Protein AF-A0A328RX14-F1 (afdb_monomer_lite)

pLDDT: mean 70.18, std 13.93, range [41.34, 89.12]

Radius of gyration: 11.13 Å; chains: 1; bounding box: 29×24×22 Å

Sequence (44 aa):
MNQWYPSTKLCNNCQYKNEEITLKEREWTCPECHCHHDRDVNAS

Foldseek 3Di:
DDPPPPQVCADPVPRDRNPVDDPPDQWDA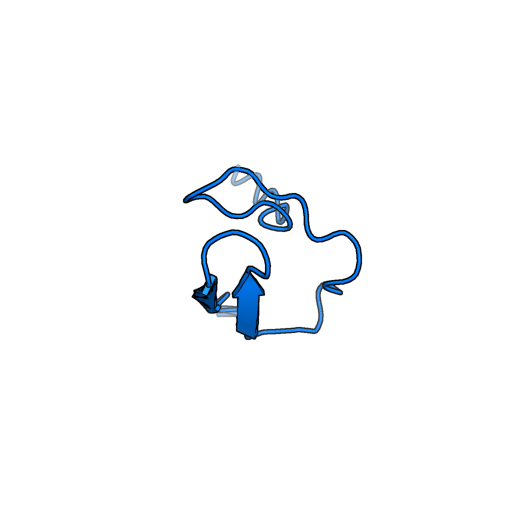DPPPRDIDGHDPPDD

Secondary structure (DSSP, 8-state):
-------TTB-TTT--B-SS--TT--EEE-TTT--EEE------

Structure (mmCIF, N/CA/C/O backbone):
data_AF-A0A328RX14-F1
#
_entry.id   AF-A0A328RX14-F1
#
loop_
_atom_site.group_PDB
_atom_site.id
_atom_site.type_symbol
_atom_site.label_atom_id
_atom_site.label_alt_id
_atom_site.label_comp_id
_atom_site.label_asym_id
_atom_site.label_entity_id
_atom_site.label_seq_id
_atom_site.pdbx_PDB_ins_code
_atom_site.Cartn_x
_atom_site.Cartn_y
_atom_site.Cartn_z
_atom_site.occupancy
_atom_site.B_iso_or_equiv
_atom_site.auth_seq_id
_atom_site.auth_comp_id
_atom_site.auth_asym_id
_atom_site.auth_atom_id
_atom_site.pdbx_PDB_model_num
ATOM 1 N N . MET A 1 1 ? 18.916 16.233 -7.704 1.00 48.25 1 MET A N 1
ATOM 2 C CA . MET A 1 1 ? 17.567 16.440 -7.142 1.00 48.25 1 MET A CA 1
ATOM 3 C C . MET A 1 1 ? 16.647 15.398 -7.752 1.00 48.25 1 MET A C 1
ATOM 5 O O . MET A 1 1 ? 16.317 15.526 -8.916 1.00 48.25 1 MET A O 1
ATOM 9 N N . ASN A 1 2 ? 16.334 14.332 -7.021 1.00 46.84 2 ASN A N 1
ATOM 10 C CA . ASN A 1 2 ? 15.111 13.554 -7.216 1.00 46.84 2 ASN A CA 1
ATOM 11 C C . ASN A 1 2 ? 14.922 12.723 -5.950 1.00 46.84 2 ASN A C 1
ATOM 13 O O . ASN A 1 2 ? 15.494 11.650 -5.780 1.00 46.84 2 ASN A O 1
ATOM 17 N N . GLN A 1 3 ? 14.198 13.329 -5.013 1.00 50.84 3 GLN A N 1
ATOM 18 C CA . GLN A 1 3 ? 13.687 12.718 -3.795 1.00 50.84 3 GLN A CA 1
ATOM 19 C C . GLN A 1 3 ? 12.702 11.614 -4.202 1.00 50.84 3 GLN A C 1
ATOM 21 O O . GLN A 1 3 ? 11.492 11.818 -4.246 1.00 50.84 3 GLN A O 1
ATOM 26 N N . TRP A 1 4 ? 13.223 10.439 -4.547 1.00 52.91 4 TRP A N 1
ATOM 27 C CA . TRP A 1 4 ? 12.424 9.224 -4.578 1.00 52.91 4 TRP A CA 1
ATOM 28 C C . TRP A 1 4 ? 12.064 8.917 -3.125 1.00 52.91 4 TRP A C 1
ATOM 30 O O . TRP A 1 4 ? 12.883 8.396 -2.377 1.00 52.91 4 TRP A O 1
ATOM 40 N N . TYR A 1 5 ? 10.875 9.335 -2.695 1.00 48.78 5 TYR A N 1
ATOM 41 C CA . TYR A 1 5 ? 10.255 8.880 -1.455 1.00 48.78 5 TYR A CA 1
ATOM 42 C C . TYR A 1 5 ? 9.570 7.540 -1.757 1.00 48.78 5 TYR A C 1
ATOM 44 O O . TYR A 1 5 ? 8.481 7.549 -2.334 1.00 48.78 5 TYR A O 1
ATOM 52 N N . PRO A 1 6 ? 10.138 6.373 -1.399 1.00 55.22 6 PRO A N 1
ATOM 53 C CA . PRO A 1 6 ? 9.487 5.105 -1.673 1.00 55.22 6 PRO A CA 1
ATOM 54 C C . PRO A 1 6 ? 8.527 4.802 -0.520 1.00 55.22 6 PRO A C 1
ATOM 56 O O . PRO A 1 6 ? 8.798 3.950 0.319 1.00 55.22 6 PRO A O 1
ATOM 59 N N . SER A 1 7 ? 7.403 5.511 -0.446 1.00 55.06 7 SER A N 1
ATOM 60 C CA . SER A 1 7 ? 6.395 5.259 0.594 1.00 55.06 7 SER A CA 1
ATOM 61 C C . SER A 1 7 ? 5.007 5.006 0.022 1.00 55.06 7 SER A C 1
ATOM 63 O O . SER A 1 7 ? 4.002 5.397 0.600 1.00 55.06 7 SER A O 1
ATOM 65 N N . THR A 1 8 ? 4.907 4.244 -1.064 1.00 59.88 8 THR A N 1
ATOM 66 C CA . THR A 1 8 ? 3.631 3.667 -1.529 1.00 59.88 8 THR A CA 1
ATOM 67 C C . THR A 1 8 ? 3.215 2.435 -0.714 1.00 59.88 8 THR A C 1
ATOM 69 O O . THR A 1 8 ? 2.657 1.481 -1.242 1.00 59.88 8 THR A O 1
ATOM 72 N N . LYS A 1 9 ? 3.479 2.434 0.604 1.00 68.75 9 LYS A N 1
ATOM 73 C CA . LYS A 1 9 ? 2.809 1.519 1.553 1.00 68.75 9 LYS A CA 1
ATOM 74 C C . LYS A 1 9 ? 1.314 1.841 1.682 1.00 68.75 9 LYS A C 1
ATOM 76 O O . LYS A 1 9 ? 0.578 1.124 2.342 1.00 68.75 9 LYS A O 1
ATOM 81 N N . LEU A 1 10 ? 0.882 2.948 1.086 1.00 74.62 10 LEU A N 1
ATOM 82 C CA . LEU A 1 10 ? -0.495 3.393 1.063 1.00 74.62 10 LEU A CA 1
ATOM 83 C C . LEU A 1 10 ? -1.162 2.985 -0.256 1.00 74.62 10 LEU A C 1
ATOM 85 O O . LEU A 1 10 ? -0.626 3.247 -1.333 1.00 74.62 10 LEU A O 1
ATOM 89 N N . CYS A 1 11 ? -2.348 2.394 -0.171 1.00 82.50 11 CYS A N 1
ATOM 90 C CA . CYS A 1 11 ? -3.236 2.199 -1.304 1.00 82.50 11 CYS A CA 1
ATOM 91 C C . CYS A 1 11 ? -3.669 3.570 -1.834 1.00 82.50 11 CYS A C 1
ATOM 93 O O . CYS A 1 11 ? -4.273 4.348 -1.104 1.00 82.50 11 CYS A O 1
ATOM 95 N N . ASN A 1 12 ? -3.416 3.882 -3.105 1.00 76.81 12 ASN A N 1
ATOM 96 C CA . ASN A 1 12 ? -3.872 5.159 -3.672 1.00 76.81 12 ASN A CA 1
ATOM 97 C C . ASN A 1 12 ? -5.404 5.225 -3.837 1.00 76.81 12 ASN A C 1
ATOM 99 O O . ASN A 1 12 ? -5.978 6.306 -3.893 1.00 76.81 12 ASN A O 1
ATOM 103 N N . ASN A 1 13 ? -6.068 4.069 -3.906 1.00 82.75 13 ASN A N 1
ATOM 104 C CA . ASN A 1 13 ? -7.505 3.981 -4.137 1.00 82.75 13 ASN A CA 1
ATOM 105 C C . ASN A 1 13 ? -8.325 4.245 -2.861 1.00 82.75 13 ASN A C 1
ATOM 107 O O . ASN A 1 13 ? -9.272 5.021 -2.898 1.00 82.75 13 A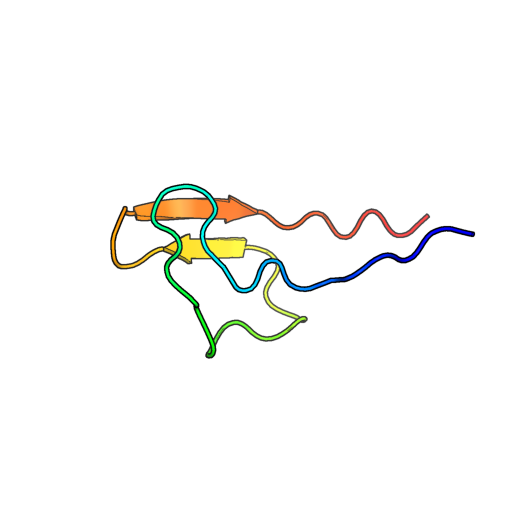SN A O 1
ATOM 111 N N . CYS A 1 14 ? -7.949 3.640 -1.730 1.00 87.00 14 CYS A N 1
ATOM 112 C CA .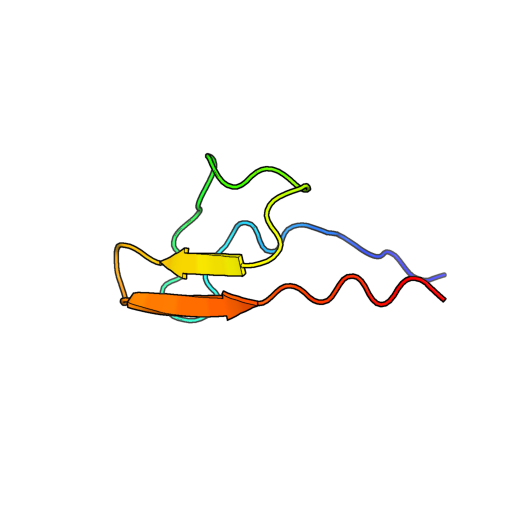 CYS A 1 14 ? -8.672 3.785 -0.457 1.00 87.00 14 CYS A CA 1
ATOM 113 C C . CYS A 1 14 ? -7.838 4.371 0.692 1.00 87.00 14 CYS A C 1
ATOM 115 O O . CYS A 1 14 ? -8.296 4.399 1.828 1.00 87.00 14 CYS A O 1
ATOM 117 N N . GLN A 1 15 ? -6.595 4.786 0.431 1.00 84.00 15 GLN A N 1
ATOM 118 C CA . GLN A 1 15 ? -5.643 5.265 1.443 1.00 84.00 15 GLN A CA 1
ATOM 119 C C . GLN A 1 15 ? -5.310 4.246 2.551 1.00 84.00 15 GLN A C 1
ATOM 121 O O . GLN A 1 15 ? -4.723 4.609 3.569 1.00 84.00 15 GLN A O 1
ATOM 126 N N . TYR A 1 16 ? -5.595 2.955 2.342 1.00 84.69 16 TYR A N 1
ATOM 127 C CA . TYR A 1 16 ? -5.201 1.898 3.272 1.00 84.69 16 TYR A CA 1
ATOM 128 C C . TYR A 1 16 ? -3.682 1.793 3.387 1.00 84.69 16 TYR A C 1
ATOM 130 O O . TYR A 1 16 ? -2.984 1.596 2.390 1.00 84.69 16 TYR A O 1
ATOM 138 N N . LYS A 1 17 ? -3.165 1.890 4.609 1.00 81.06 17 LYS A N 1
ATOM 139 C CA . LYS A 1 17 ? -1.739 1.763 4.894 1.00 81.06 17 LYS A CA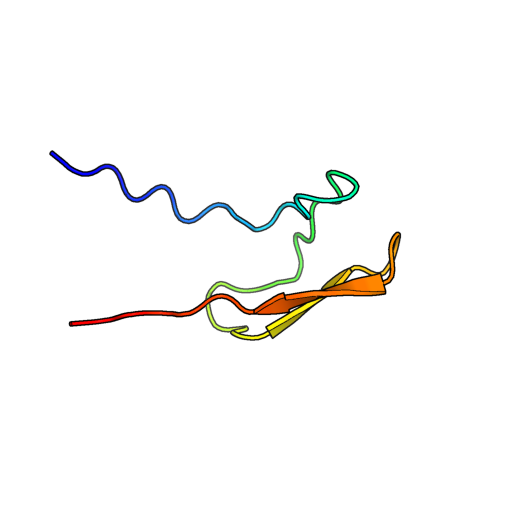 1
ATOM 140 C C . LYS A 1 17 ? -1.414 0.302 5.181 1.00 81.06 17 LYS A C 1
ATOM 142 O O . LYS A 1 17 ? -1.656 -0.183 6.279 1.00 81.06 17 LYS A O 1
ATOM 147 N N . ASN A 1 18 ? -0.839 -0.382 4.202 1.00 73.62 18 ASN A N 1
ATOM 148 C CA . ASN A 1 18 ? -0.297 -1.710 4.410 1.00 73.62 18 ASN A CA 1
ATOM 149 C C . ASN A 1 18 ? 1.094 -1.580 5.045 1.00 73.62 18 ASN A C 1
ATOM 151 O O . ASN A 1 18 ? 2.057 -1.154 4.407 1.00 73.62 18 ASN A O 1
ATOM 155 N N . GLU A 1 19 ? 1.186 -1.857 6.341 1.00 72.88 19 GLU A N 1
ATOM 156 C CA . GLU A 1 19 ? 2.443 -1.776 7.093 1.00 72.88 19 GLU A CA 1
ATOM 157 C C . GLU A 1 19 ? 3.268 -3.060 6.971 1.00 72.88 19 GLU A C 1
ATOM 159 O O . GLU A 1 19 ? 4.492 -3.005 7.126 1.00 72.88 19 GLU A O 1
ATOM 164 N N . GLU A 1 20 ? 2.595 -4.164 6.631 1.00 70.00 20 GLU A N 1
ATOM 165 C CA . GLU A 1 20 ? 3.155 -5.505 6.462 1.00 70.00 20 GLU A CA 1
ATOM 166 C C . GLU A 1 20 ? 3.874 -5.669 5.124 1.00 70.00 20 GLU A C 1
ATOM 168 O O . GLU A 1 20 ? 4.819 -6.451 5.046 1.00 70.00 20 GLU A O 1
ATOM 173 N N . ILE A 1 21 ? 3.511 -4.875 4.104 1.00 71.00 21 ILE A N 1
ATOM 174 C CA . ILE A 1 21 ? 4.234 -4.904 2.834 1.00 71.00 21 ILE A CA 1
ATOM 175 C C . ILE A 1 21 ? 5.668 -4.405 3.030 1.00 71.00 21 ILE A C 1
ATOM 177 O O . ILE A 1 21 ? 5.962 -3.227 3.309 1.00 71.00 21 ILE A O 1
ATOM 181 N N . THR A 1 22 ? 6.596 -5.334 2.869 1.00 64.06 22 THR A N 1
ATOM 182 C CA . THR A 1 22 ? 8.020 -5.057 2.962 1.00 64.06 22 THR A CA 1
ATOM 183 C C . THR A 1 22 ? 8.490 -4.475 1.629 1.00 64.06 22 THR A C 1
ATOM 185 O O . THR A 1 22 ? 7.966 -4.821 0.580 1.00 64.06 22 THR A O 1
ATOM 188 N N . LEU A 1 23 ? 9.532 -3.635 1.611 1.00 62.56 23 LEU A N 1
ATOM 189 C CA . LEU A 1 23 ? 10.125 -3.087 0.368 1.00 62.56 23 LEU A CA 1
ATOM 190 C C . LEU A 1 23 ? 10.586 -4.159 -0.654 1.00 62.56 23 LEU A C 1
ATOM 192 O O . LEU A 1 23 ? 11.004 -3.813 -1.754 1.00 62.56 23 LEU A O 1
ATOM 196 N N . LYS A 1 24 ? 10.547 -5.446 -0.282 1.00 59.91 24 LYS A N 1
ATOM 197 C CA . LYS A 1 24 ? 10.804 -6.607 -1.143 1.00 59.91 24 LYS A CA 1
ATOM 198 C C . LYS A 1 24 ? 9.572 -7.115 -1.894 1.00 59.91 24 LYS A C 1
ATOM 200 O O . LYS A 1 24 ? 9.743 -7.776 -2.914 1.00 59.91 24 LYS A O 1
ATOM 205 N N . GLU A 1 25 ? 8.370 -6.870 -1.387 1.00 64.94 25 GLU A N 1
ATOM 206 C CA . GLU A 1 25 ? 7.132 -7.297 -2.03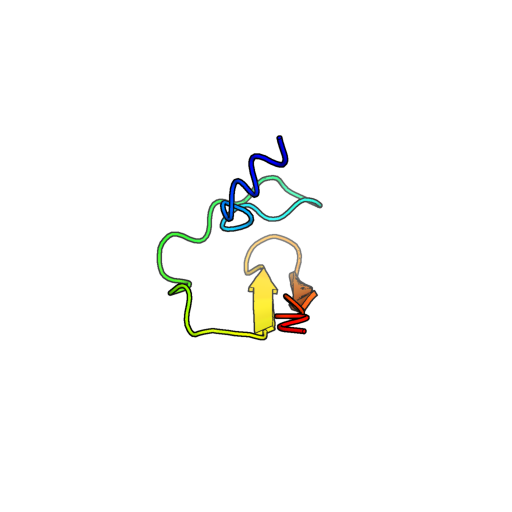4 1.00 64.94 25 GLU A CA 1
ATOM 207 C C . GLU A 1 25 ? 6.847 -6.374 -3.221 1.00 64.94 25 GLU A C 1
ATOM 209 O O . GLU A 1 25 ? 6.633 -5.170 -3.064 1.00 64.94 25 GLU A O 1
ATOM 214 N N . ARG A 1 26 ? 6.930 -6.959 -4.420 1.00 73.38 26 ARG A N 1
ATOM 215 C CA . ARG A 1 26 ? 6.737 -6.280 -5.710 1.00 73.38 26 ARG A CA 1
ATOM 216 C C . ARG A 1 26 ? 5.267 -6.066 -6.040 1.00 73.38 26 ARG A C 1
ATOM 218 O O . ARG A 1 26 ? 4.915 -5.042 -6.607 1.00 73.38 26 ARG A O 1
ATOM 225 N N . GLU A 1 27 ? 4.420 -6.990 -5.617 1.00 78.75 27 GLU A N 1
ATOM 226 C CA . GLU A 1 27 ? 2.985 -6.968 -5.850 1.00 78.75 27 GLU A CA 1
ATOM 227 C C . GLU A 1 27 ? 2.256 -7.143 -4.520 1.00 78.75 27 GLU A C 1
ATOM 229 O O . GLU A 1 27 ? 2.649 -7.950 -3.677 1.00 78.75 27 GLU A O 1
ATOM 234 N N . TRP A 1 28 ? 1.194 -6.373 -4.314 1.00 82.62 28 TRP A N 1
ATOM 235 C CA . TRP A 1 28 ? 0.294 -6.571 -3.188 1.00 82.62 28 TRP A CA 1
ATOM 236 C C . TRP A 1 28 ? -1.129 -6.219 -3.580 1.00 82.62 28 TRP A C 1
ATOM 238 O O . 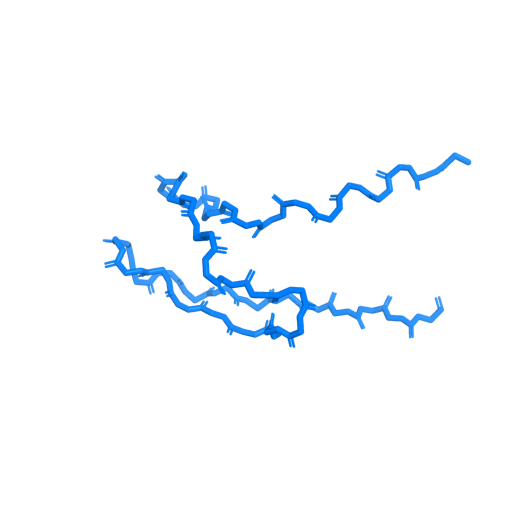TRP A 1 28 ? -1.374 -5.341 -4.403 1.00 82.62 28 TRP A O 1
ATOM 248 N N . THR A 1 29 ? -2.090 -6.893 -2.964 1.00 85.31 29 THR A N 1
ATOM 249 C CA . THR A 1 29 ? -3.507 -6.595 -3.170 1.00 85.31 29 THR A CA 1
ATOM 250 C C . THR A 1 29 ? -4.064 -5.968 -1.904 1.00 85.31 29 THR A C 1
ATOM 252 O O . THR A 1 29 ? -3.842 -6.471 -0.804 1.00 85.31 29 THR A O 1
ATOM 255 N N . CYS A 1 30 ? -4.760 -4.843 -2.042 1.00 86.56 30 CYS A N 1
ATOM 256 C CA . CYS A 1 30 ? -5.337 -4.150 -0.901 1.00 86.56 30 CYS A CA 1
ATOM 257 C C . CYS A 1 30 ? -6.500 -4.960 -0.298 1.00 86.56 30 CYS A C 1
ATOM 259 O O . CYS A 1 30 ? -7.437 -5.258 -1.028 1.00 86.56 30 CYS A O 1
ATOM 261 N N . PRO A 1 31 ? -6.513 -5.266 1.011 1.00 83.75 31 PRO A N 1
ATOM 262 C CA . PRO A 1 31 ? -7.612 -6.019 1.624 1.00 83.75 31 PRO A CA 1
ATOM 263 C C . PRO A 1 31 ? -8.924 -5.219 1.719 1.00 83.75 31 PRO A C 1
ATOM 265 O O . PRO A 1 31 ? -9.997 -5.806 1.771 1.00 83.75 31 PRO A O 1
ATOM 268 N N . GLU A 1 32 ? -8.856 -3.884 1.712 1.00 87.38 32 GLU A N 1
ATOM 269 C CA . GLU A 1 32 ? -10.041 -3.019 1.826 1.00 87.38 32 GLU A CA 1
ATOM 270 C C . GLU A 1 32 ? -10.767 -2.859 0.486 1.00 87.38 32 GLU A C 1
ATOM 272 O O . GLU A 1 32 ? -11.979 -3.024 0.389 1.00 87.38 32 GLU A O 1
ATOM 277 N N . CYS A 1 33 ? -10.026 -2.525 -0.574 1.00 89.12 33 CYS A N 1
ATOM 278 C CA . CYS A 1 33 ? -10.611 -2.226 -1.883 1.00 89.12 33 CYS A CA 1
ATOM 279 C C . CYS A 1 33 ? -10.293 -3.262 -2.962 1.00 89.12 33 CYS A C 1
ATOM 281 O O . CYS A 1 33 ? -10.730 -3.095 -4.097 1.00 89.12 33 CYS A O 1
ATOM 283 N N . HIS A 1 34 ? -9.523 -4.303 -2.632 1.00 86.88 34 HIS A N 1
ATOM 284 C CA . HIS A 1 34 ? -9.080 -5.347 -3.564 1.00 86.88 34 HIS A CA 1
ATOM 285 C C . HIS A 1 34 ? -8.313 -4.804 -4.779 1.00 86.88 34 HIS A C 1
ATOM 287 O O . HIS A 1 34 ? -8.179 -5.476 -5.798 1.00 86.88 34 HIS A O 1
ATOM 293 N N . CYS A 1 35 ? -7.780 -3.582 -4.674 1.00 84.81 35 CYS A N 1
ATOM 294 C CA . CYS A 1 35 ? -6.955 -2.988 -5.713 1.00 84.81 35 CYS A CA 1
ATOM 295 C C . CYS A 1 35 ? -5.605 -3.706 -5.753 1.00 84.81 35 CYS A C 1
ATOM 297 O O . CYS A 1 35 ? -4.922 -3.819 -4.732 1.00 84.81 35 CYS A O 1
ATOM 299 N N . HIS A 1 36 ? -5.244 -4.200 -6.933 1.00 85.12 36 HIS A N 1
ATOM 300 C CA . HIS A 1 36 ? -3.940 -4.788 -7.177 1.00 85.12 36 HIS A CA 1
ATOM 301 C C . HIS A 1 36 ? -2.919 -3.673 -7.396 1.00 85.12 36 HIS A C 1
ATOM 303 O O . HIS A 1 36 ? -3.098 -2.797 -8.245 1.00 85.12 36 HIS A O 1
ATOM 309 N N . HIS A 1 37 ? -1.858 -3.701 -6.606 1.00 80.31 37 HIS A N 1
ATOM 310 C CA . HIS A 1 37 ? -0.768 -2.752 -6.658 1.00 80.31 37 HIS A CA 1
ATOM 311 C C . HIS A 1 37 ? 0.501 -3.484 -7.064 1.00 80.31 37 HIS A C 1
ATOM 313 O O . HIS A 1 37 ? 1.039 -4.274 -6.293 1.00 80.31 37 HIS A O 1
ATOM 319 N N . ASP A 1 38 ? 0.998 -3.156 -8.246 1.00 75.62 38 ASP A N 1
ATOM 320 C CA . ASP A 1 38 ? 2.317 -3.558 -8.707 1.00 75.62 38 ASP A CA 1
ATOM 321 C C . ASP A 1 38 ? 3.271 -2.368 -8.540 1.00 75.62 38 ASP A C 1
ATOM 323 O O . ASP A 1 38 ? 2.982 -1.248 -8.979 1.00 75.62 38 ASP A O 1
ATOM 327 N N . ARG A 1 39 ? 4.369 -2.568 -7.809 1.00 69.19 39 ARG A N 1
ATOM 328 C CA . ARG A 1 39 ? 5.452 -1.591 -7.708 1.00 69.19 39 ARG A CA 1
ATOM 329 C C . ARG A 1 39 ? 6.624 -2.070 -8.546 1.00 69.19 39 ARG A C 1
ATOM 331 O O . ARG A 1 39 ? 7.445 -2.873 -8.102 1.00 69.19 39 ARG A O 1
ATOM 338 N N . ASP A 1 40 ? 6.735 -1.465 -9.718 1.00 63.88 40 ASP A N 1
ATOM 339 C CA . ASP A 1 40 ? 7.872 -1.642 -10.602 1.00 63.88 40 ASP A CA 1
ATOM 340 C C . ASP A 1 40 ? 9.123 -0.979 -10.000 1.00 63.88 40 ASP A C 1
ATOM 342 O O . ASP A 1 40 ? 9.220 0.243 -9.835 1.00 63.88 40 ASP A O 1
ATOM 346 N N . VAL A 1 41 ? 10.095 -1.809 -9.626 1.00 58.53 41 VAL A N 1
ATOM 347 C CA . VAL A 1 41 ? 11.465 -1.361 -9.385 1.00 58.53 41 VAL A CA 1
ATOM 348 C C . VAL A 1 41 ? 12.125 -1.280 -10.755 1.00 58.53 41 VAL A C 1
ATOM 350 O O . VAL A 1 41 ? 12.885 -2.170 -11.137 1.00 58.53 41 VAL A O 1
ATOM 353 N N . ASN A 1 42 ? 11.847 -0.200 -11.488 1.00 48.56 42 ASN A N 1
ATOM 354 C CA . ASN A 1 42 ? 12.689 0.202 -12.606 1.00 48.56 42 ASN A CA 1
ATOM 355 C C . ASN A 1 42 ? 14.039 0.648 -12.025 1.00 48.56 42 ASN A C 1
ATOM 357 O O . ASN A 1 42 ? 14.284 1.831 -11.779 1.00 48.56 42 ASN A O 1
ATOM 361 N N . ALA A 1 43 ? 14.895 -0.329 -11.737 1.00 41.34 43 ALA A N 1
ATOM 362 C CA . ALA A 1 43 ? 16.314 -0.126 -11.536 1.00 41.34 43 ALA A CA 1
ATOM 363 C C . ALA A 1 43 ? 16.983 -0.165 -12.912 1.00 41.34 43 ALA A C 1
ATOM 365 O O . ALA A 1 43 ? 17.255 -1.236 -13.454 1.00 41.34 43 ALA A O 1
ATOM 366 N N . SER A 1 44 ? 17.246 1.019 -13.453 1.00 47.94 44 SER A N 1
ATOM 367 C CA . SER A 1 44 ? 18.296 1.246 -14.445 1.00 47.94 44 SER A CA 1
ATOM 368 C C . SER A 1 44 ? 19.111 2.448 -14.007 1.00 47.94 44 SER A C 1
ATOM 370 O O . SER A 1 44 ? 18.458 3.489 -13.758 1.00 47.94 44 SER A O 1
#